Protein AF-A0A2E7M9Z5-F1 (afdb_monomer)

Structure (mmCIF, N/CA/C/O backbone):
data_AF-A0A2E7M9Z5-F1
#
_entry.id   AF-A0A2E7M9Z5-F1
#
loop_
_atom_site.group_PDB
_atom_site.id
_atom_site.type_symbol
_atom_site.label_atom_id
_atom_site.label_alt_id
_atom_site.label_comp_id
_atom_site.label_asym_id
_atom_site.label_entity_id
_atom_site.label_seq_id
_atom_site.pdbx_PDB_ins_code
_atom_site.Cartn_x
_atom_site.Cartn_y
_atom_site.Cartn_z
_atom_site.occupancy
_atom_site.B_iso_or_equiv
_atom_site.auth_seq_id
_atom_site.auth_comp_id
_atom_site.auth_asym_id
_atom_site.auth_atom_id
_atom_site.pdbx_PDB_model_num
ATOM 1 N N . ASP A 1 1 ? -15.496 16.632 -15.088 1.00 39.94 1 ASP A N 1
ATOM 2 C CA . ASP A 1 1 ? -15.082 15.382 -14.418 1.00 39.94 1 ASP A CA 1
ATOM 3 C C . ASP A 1 1 ? -13.854 14.807 -15.100 1.00 39.94 1 ASP A C 1
ATOM 5 O O . ASP A 1 1 ? -13.885 14.581 -16.304 1.00 39.94 1 ASP A O 1
ATOM 9 N N . VAL A 1 2 ? -12.740 14.652 -14.380 1.00 42.03 2 VAL A N 1
ATOM 10 C CA . VAL A 1 2 ? -11.560 13.953 -14.913 1.00 42.03 2 VAL A CA 1
ATOM 11 C C . VAL A 1 2 ? -11.776 12.470 -14.652 1.00 42.03 2 VAL A C 1
ATOM 13 O O . VAL A 1 2 ? -11.760 12.041 -13.500 1.00 42.03 2 VAL A O 1
ATOM 16 N N . ALA A 1 3 ? -12.016 11.694 -15.708 1.00 40.09 3 ALA A N 1
ATOM 17 C CA . ALA A 1 3 ? -12.121 10.247 -15.598 1.00 40.09 3 ALA A CA 1
ATOM 18 C C . ALA A 1 3 ? -10.779 9.686 -15.110 1.00 40.09 3 ALA A C 1
ATOM 20 O O . ALA A 1 3 ? -9.744 9.847 -15.759 1.00 40.09 3 ALA A O 1
ATOM 21 N N . SER A 1 4 ? -10.785 9.067 -13.934 1.00 47.31 4 SER A N 1
ATOM 22 C CA . SER A 1 4 ? -9.602 8.407 -13.406 1.00 47.31 4 SER A CA 1
ATOM 23 C C . SER A 1 4 ? -9.470 7.032 -14.061 1.00 47.31 4 SER A C 1
ATOM 25 O O . SER A 1 4 ? -10.365 6.209 -13.925 1.00 47.31 4 SER A O 1
ATOM 27 N N . ASN A 1 5 ? -8.353 6.753 -14.739 1.00 56.09 5 ASN A N 1
ATOM 28 C CA . ASN A 1 5 ? -8.038 5.435 -15.329 1.00 56.09 5 ASN A CA 1
ATOM 29 C C . ASN A 1 5 ? -7.607 4.390 -14.274 1.00 56.09 5 ASN A C 1
ATOM 31 O O . ASN A 1 5 ? -6.788 3.506 -14.546 1.00 56.09 5 ASN A O 1
ATOM 35 N N . GLN A 1 6 ? -8.071 4.539 -13.036 1.00 55.91 6 GLN A N 1
ATOM 36 C CA . GLN A 1 6 ? -7.917 3.519 -12.004 1.00 55.91 6 GLN A CA 1
ATOM 37 C C . GLN A 1 6 ? -9.004 2.475 -12.229 1.00 55.91 6 GLN A C 1
ATOM 39 O O . GLN A 1 6 ? -10.103 2.837 -12.640 1.00 55.91 6 GLN A O 1
ATOM 44 N N . SER A 1 7 ? -8.657 1.202 -12.032 1.00 55.84 7 SER A N 1
ATOM 45 C CA . SER A 1 7 ? -9.544 0.056 -12.241 1.00 55.84 7 SER A CA 1
ATOM 46 C C . SER A 1 7 ? -10.962 0.379 -11.771 1.00 55.84 7 SER A C 1
ATOM 48 O O . SER A 1 7 ? -11.156 0.726 -10.609 1.00 55.84 7 SER A O 1
ATOM 50 N N . ALA A 1 8 ? -11.939 0.326 -12.677 1.00 58.84 8 ALA A N 1
ATOM 51 C CA . ALA A 1 8 ? -13.297 0.827 -12.446 1.00 58.84 8 ALA A CA 1
ATOM 52 C C . ALA A 1 8 ? -14.084 0.065 -11.353 1.00 58.84 8 ALA A C 1
ATOM 54 O O . ALA A 1 8 ? -15.266 0.336 -11.167 1.00 58.84 8 ALA A O 1
ATOM 55 N N . GLY A 1 9 ? -13.456 -0.882 -10.647 1.00 71.62 9 GLY A N 1
ATOM 56 C CA . GLY A 1 9 ? -14.084 -1.706 -9.614 1.00 71.62 9 GLY A CA 1
ATOM 57 C C . GLY A 1 9 ? -13.232 -1.971 -8.371 1.00 71.62 9 GLY A C 1
ATOM 58 O O . GLY A 1 9 ? -13.567 -2.896 -7.644 1.00 71.62 9 GLY A O 1
ATOM 59 N N . MET A 1 10 ? -12.146 -1.224 -8.133 1.00 82.81 10 MET A N 1
ATOM 60 C CA . MET A 1 10 ? -11.332 -1.376 -6.917 1.00 82.81 10 MET A CA 1
ATOM 61 C C . MET A 1 10 ? -11.138 -0.038 -6.208 1.00 82.81 10 MET A C 1
ATOM 63 O O . MET A 1 10 ? -10.743 0.956 -6.828 1.00 82.81 10 MET A O 1
ATOM 67 N N . ASP A 1 11 ? -11.352 -0.040 -4.896 1.00 89.12 11 ASP A N 1
ATOM 68 C CA . ASP A 1 11 ? -11.150 1.133 -4.064 1.00 89.12 11 ASP A CA 1
ATOM 69 C C . ASP A 1 11 ? -9.663 1.468 -3.933 1.00 89.12 11 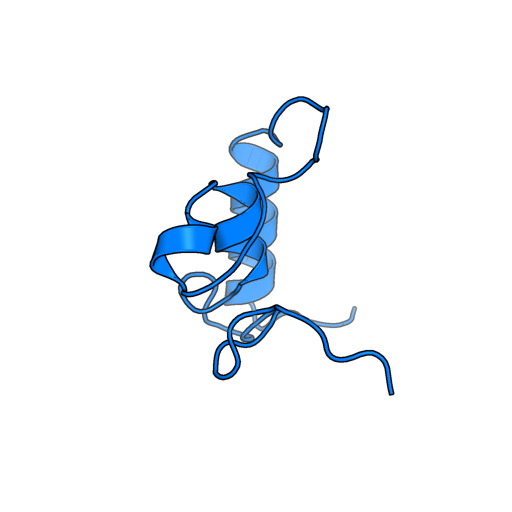ASP A C 1
ATOM 71 O O . ASP A 1 11 ? -8.769 0.616 -3.953 1.00 89.12 11 ASP A O 1
ATOM 75 N N . ARG A 1 12 ? -9.364 2.766 -3.811 1.00 90.50 12 ARG A N 1
ATOM 76 C CA . ARG A 1 12 ? -7.980 3.214 -3.587 1.00 90.50 12 ARG A CA 1
ATOM 77 C C . ARG A 1 12 ? -7.429 2.650 -2.282 1.00 90.50 12 ARG A C 1
ATOM 79 O O . ARG A 1 12 ? -6.260 2.272 -2.232 1.00 90.50 12 ARG A O 1
ATOM 86 N N . VAL A 1 13 ? -8.288 2.622 -1.273 1.00 93.62 13 VAL A N 1
ATOM 87 C CA . VAL A 1 13 ? -8.089 2.024 0.039 1.00 93.62 13 VAL A CA 1
ATOM 88 C C . VAL A 1 13 ? -9.414 1.366 0.401 1.00 93.62 13 VAL A C 1
ATOM 90 O O . VAL A 1 13 ? -10.411 2.074 0.498 1.00 93.62 13 VAL A O 1
ATOM 93 N N . GLU A 1 14 ? -9.402 0.051 0.576 1.00 93.94 14 GLU A N 1
ATOM 94 C CA . GLU A 1 14 ? -10.488 -0.756 1.133 1.00 93.94 14 GLU A CA 1
ATOM 95 C C . GLU A 1 14 ? -10.191 -0.949 2.631 1.00 93.94 14 GLU A C 1
ATOM 97 O O . GLU A 1 14 ? -9.265 -1.687 2.984 1.00 93.94 14 GLU A O 1
ATOM 102 N N . PRO A 1 15 ? -10.887 -0.245 3.539 1.00 94.25 15 PRO A N 1
ATOM 103 C CA . PRO A 1 15 ? -10.634 -0.352 4.970 1.00 94.25 15 PRO A CA 1
ATOM 104 C C . PRO A 1 15 ? -10.811 -1.789 5.475 1.00 94.25 15 PRO A C 1
ATOM 106 O O . PRO A 1 15 ? -11.867 -2.391 5.314 1.00 94.25 15 PRO A O 1
ATOM 109 N N . GLY A 1 16 ? -9.795 -2.323 6.145 1.00 95.50 16 GLY A N 1
ATOM 110 C CA . GLY A 1 16 ? -9.786 -3.696 6.650 1.00 95.50 16 GLY A CA 1
ATOM 111 C C . GLY A 1 16 ? -9.288 -4.740 5.647 1.00 95.50 16 GLY A C 1
ATOM 112 O O . GLY A 1 16 ? -9.147 -5.898 6.032 1.00 95.50 16 GLY A O 1
ATOM 113 N N . ASP A 1 17 ? -8.995 -4.352 4.400 1.00 95.44 17 ASP A N 1
ATOM 114 C CA . ASP A 1 17 ? -8.462 -5.254 3.377 1.00 95.44 17 ASP A CA 1
ATOM 115 C C . ASP A 1 17 ? -7.387 -4.567 2.513 1.00 95.44 17 ASP A C 1
ATOM 117 O O . ASP A 1 17 ? -7.628 -4.002 1.437 1.00 95.44 17 ASP A O 1
ATOM 121 N N . SER A 1 18 ? -6.138 -4.635 2.978 1.00 95.31 18 SER A N 1
ATOM 122 C CA . SER A 1 18 ? -4.992 -4.127 2.221 1.00 95.31 18 SER A CA 1
ATOM 123 C C . SER A 1 18 ? -4.751 -4.862 0.898 1.00 95.31 18 SER A C 1
ATOM 125 O O . SER A 1 18 ? -4.181 -4.266 -0.021 1.00 95.31 18 SER A O 1
ATOM 127 N N . ALA A 1 19 ? -5.205 -6.112 0.755 1.00 93.88 19 ALA A N 1
ATOM 128 C CA . ALA A 1 19 ? -5.030 -6.897 -0.465 1.00 93.88 19 ALA A CA 1
ATOM 129 C C . ALA A 1 19 ? -5.977 -6.449 -1.587 1.00 93.88 19 ALA A C 1
ATOM 131 O O . ALA A 1 19 ? -5.596 -6.509 -2.754 1.00 93.88 19 ALA A O 1
ATOM 132 N N . ASN A 1 20 ? -7.166 -5.950 -1.241 1.00 92.38 20 ASN A N 1
ATOM 133 C CA . ASN A 1 20 ? -8.114 -5.349 -2.184 1.00 92.38 20 ASN A CA 1
ATOM 134 C C . ASN A 1 20 ? -7.963 -3.823 -2.322 1.00 92.38 20 ASN A C 1
ATOM 136 O O . ASN A 1 20 ? -8.777 -3.167 -2.970 1.00 92.38 20 ASN A O 1
ATOM 140 N N . SER A 1 21 ? -6.894 -3.246 -1.769 1.00 93.69 21 SER A N 1
ATOM 141 C CA . SER A 1 21 ? -6.610 -1.814 -1.855 1.00 93.69 21 SER A CA 1
ATOM 142 C C . SER A 1 21 ? -5.683 -1.476 -3.024 1.00 93.69 21 SER A C 1
ATOM 144 O O . SER A 1 21 ? -4.504 -1.844 -3.044 1.00 93.69 21 SER A O 1
ATOM 146 N N . TYR A 1 22 ? -6.160 -0.668 -3.977 1.00 94.00 22 TYR A N 1
ATOM 147 C CA . TYR A 1 22 ? -5.388 -0.3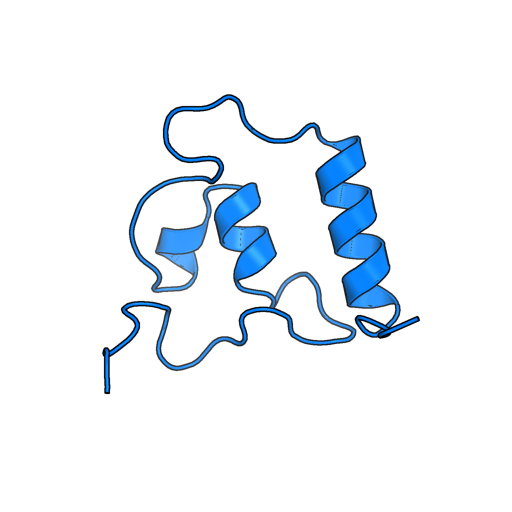14 -5.176 1.00 94.00 22 TYR A CA 1
ATOM 148 C C . TYR A 1 22 ? -4.067 0.412 -4.872 1.00 94.00 22 TYR A C 1
ATOM 150 O O . TYR A 1 22 ? -3.104 0.301 -5.637 1.00 94.00 22 TYR A O 1
ATOM 158 N N . VAL A 1 23 ? -3.976 1.140 -3.752 1.00 94.31 23 VAL A N 1
ATOM 159 C CA . VAL A 1 23 ? -2.719 1.775 -3.328 1.00 94.31 23 VAL A CA 1
ATOM 160 C C . VAL A 1 23 ? -1.601 0.747 -3.135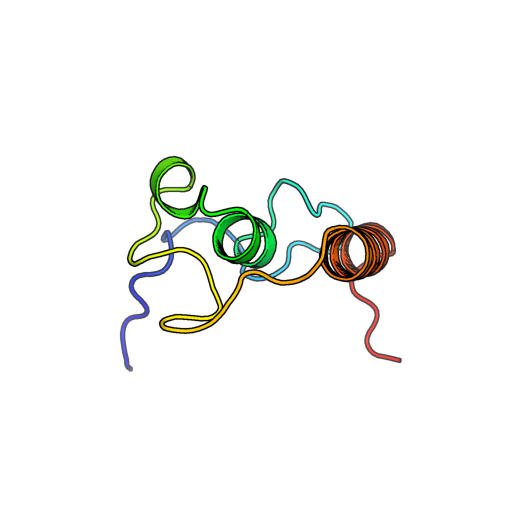 1.00 94.31 23 VAL A C 1
ATOM 162 O O . VAL A 1 23 ? -0.482 0.993 -3.585 1.00 94.31 23 VAL A O 1
ATOM 165 N N . MET A 1 24 ? -1.898 -0.433 -2.581 1.00 96.12 24 MET A N 1
ATOM 166 C CA . MET A 1 24 ? -0.895 -1.477 -2.365 1.00 96.12 24 MET A CA 1
ATOM 167 C C . MET A 1 24 ? -0.416 -2.061 -3.686 1.00 96.12 24 MET A C 1
ATOM 169 O O . MET A 1 24 ? 0.787 -2.185 -3.899 1.00 96.12 24 MET A O 1
ATOM 173 N N . HIS A 1 25 ? -1.323 -2.262 -4.642 1.00 95.25 25 HIS A N 1
ATOM 174 C CA . HIS A 1 25 ? -0.945 -2.666 -5.992 1.00 95.25 25 HIS A CA 1
ATOM 175 C C . HIS A 1 25 ? -0.008 -1.665 -6.677 1.00 95.25 25 HIS A C 1
ATOM 177 O O . HIS A 1 25 ? 0.907 -2.062 -7.400 1.00 95.25 25 HIS A O 1
ATOM 183 N N . LYS A 1 26 ? -0.189 -0.359 -6.440 1.00 94.81 26 LYS A N 1
ATOM 184 C CA . LYS A 1 26 ? 0.723 0.668 -6.962 1.00 94.81 26 LYS A CA 1
ATOM 185 C C . LYS A 1 26 ? 2.077 0.653 -6.265 1.00 94.81 26 LYS A C 1
ATOM 187 O O . LYS A 1 26 ? 3.074 0.895 -6.938 1.00 94.81 26 LYS A O 1
ATOM 192 N N . LEU A 1 27 ? 2.132 0.376 -4.967 1.00 95.75 27 LEU A N 1
ATOM 193 C CA . LEU A 1 27 ? 3.387 0.302 -4.214 1.00 95.75 27 LEU A CA 1
ATOM 194 C C . LEU A 1 27 ? 4.171 -0.983 -4.512 1.00 95.75 27 LEU A C 1
ATOM 196 O O . LEU A 1 27 ? 5.397 -0.947 -4.574 1.00 95.75 27 LEU A O 1
ATOM 200 N N . ASP A 1 28 ? 3.470 -2.087 -4.767 1.00 94.88 28 ASP A N 1
ATOM 201 C CA . ASP A 1 28 ? 4.059 -3.398 -5.059 1.00 94.88 28 ASP A CA 1
ATOM 202 C C . ASP A 1 28 ? 4.329 -3.632 -6.552 1.00 94.88 28 ASP A C 1
ATOM 204 O O . ASP A 1 28 ? 4.944 -4.628 -6.925 1.00 94.88 28 ASP A O 1
ATOM 208 N N . GLY A 1 29 ? 3.879 -2.727 -7.424 1.00 94.00 29 GLY A N 1
ATOM 209 C CA . GLY A 1 29 ? 4.069 -2.847 -8.871 1.00 94.00 29 GLY A CA 1
ATOM 210 C C . GLY A 1 29 ? 3.149 -3.865 -9.550 1.00 94.00 29 GLY A C 1
ATOM 211 O O . GLY A 1 29 ? 3.409 -4.266 -10.683 1.00 94.00 29 GLY A O 1
ATOM 212 N N . THR A 1 30 ? 2.067 -4.268 -8.883 1.00 94.06 30 THR A N 1
ATOM 213 C CA . THR A 1 30 ? 1.077 -5.246 -9.362 1.00 94.06 30 THR A CA 1
ATOM 214 C C . THR A 1 30 ? -0.202 -4.587 -9.892 1.00 94.06 30 THR A C 1
ATOM 216 O O . THR A 1 30 ? -1.203 -5.246 -10.144 1.00 94.06 30 THR A O 1
ATOM 219 N N . GLN A 1 31 ? -0.198 -3.275 -10.138 1.00 92.38 31 GLN A N 1
ATOM 220 C CA . GLN A 1 31 ? -1.370 -2.541 -10.631 1.00 92.38 31 GLN A CA 1
ATOM 221 C C . GLN A 1 31 ? -1.964 -3.089 -11.931 1.00 92.38 31 GLN A C 1
ATOM 223 O O . GLN A 1 31 ? -3.170 -2.979 -12.129 1.00 92.38 31 GLN A O 1
ATOM 228 N N . SER A 1 32 ? -1.153 -3.687 -12.808 1.00 91.00 32 SER A N 1
ATOM 229 C CA . SER A 1 32 ? -1.640 -4.279 -14.058 1.00 91.00 32 SER A CA 1
ATOM 230 C C . SER A 1 32 ? -2.524 -5.505 -13.817 1.00 91.00 32 SER A C 1
ATOM 232 O O . SER A 1 32 ? -3.500 -5.687 -14.540 1.00 91.00 32 SE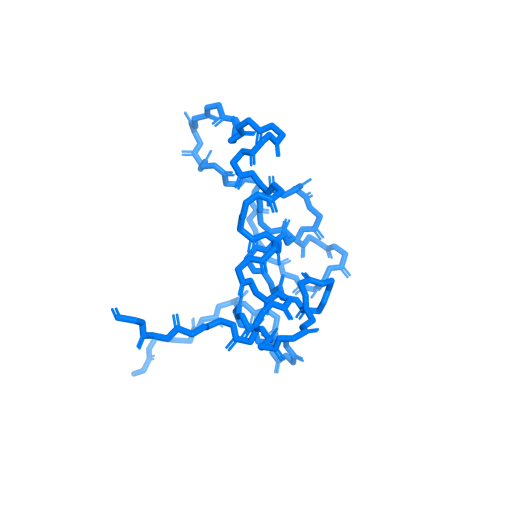R A O 1
ATOM 234 N N . SER A 1 33 ? -2.245 -6.314 -12.785 1.00 89.12 33 SER A N 1
ATOM 235 C CA . SER A 1 33 ? -3.090 -7.463 -12.434 1.00 89.12 33 SER A CA 1
ATOM 236 C C . SER A 1 33 ? -4.414 -7.039 -11.802 1.00 89.12 33 SER A C 1
ATOM 238 O O . SER A 1 33 ? -5.400 -7.753 -11.929 1.00 89.12 33 SER A O 1
ATOM 240 N N . ALA A 1 34 ? -4.458 -5.858 -11.180 1.00 87.56 34 ALA A N 1
ATOM 241 C CA . ALA A 1 34 ? -5.680 -5.260 -10.645 1.00 87.56 34 ALA A CA 1
ATOM 242 C C . ALA A 1 34 ? -6.520 -4.521 -11.712 1.00 87.56 34 ALA A C 1
ATOM 244 O O . ALA A 1 34 ? -7.453 -3.800 -11.368 1.00 87.56 34 ALA A O 1
ATOM 245 N N . GLY A 1 35 ? -6.186 -4.637 -13.006 1.00 86.94 35 GLY A N 1
ATOM 246 C CA . GLY A 1 35 ? -6.860 -3.904 -14.091 1.00 86.94 35 GLY A CA 1
ATOM 247 C C . GLY A 1 35 ? -6.528 -2.407 -14.130 1.00 86.94 35 GLY A C 1
ATOM 248 O O . GLY A 1 35 ? -7.221 -1.619 -14.770 1.00 86.94 35 GLY A O 1
ATOM 249 N N . GLY A 1 36 ? -5.481 -2.002 -13.414 1.00 86.25 36 GLY A N 1
ATOM 250 C CA . GLY A 1 36 ? -4.982 -0.640 -13.358 1.00 86.25 36 GLY A CA 1
ATOM 251 C C . GLY A 1 36 ? -3.972 -0.304 -14.450 1.00 86.25 36 GLY A C 1
ATOM 252 O O . GLY A 1 36 ? -3.629 -1.108 -15.315 1.00 86.25 36 GLY A O 1
ATOM 253 N N . SER A 1 37 ? -3.457 0.922 -14.387 1.00 86.06 37 SER A N 1
ATOM 254 C CA . SER A 1 37 ? -2.541 1.478 -15.383 1.00 86.06 37 SER A CA 1
ATOM 255 C C . SER A 1 37 ? -1.321 2.176 -14.763 1.00 86.06 37 SER A C 1
ATOM 257 O O . SER A 1 37 ? -1.254 2.484 -13.561 1.00 86.06 37 SER A O 1
ATOM 259 N N . GLY A 1 38 ? -0.321 2.423 -15.613 1.00 88.62 38 GLY A N 1
ATOM 260 C CA . GLY A 1 38 ? 0.960 3.023 -15.243 1.00 88.62 38 GLY A CA 1
ATOM 261 C C . GLY A 1 38 ? 1.915 2.041 -14.563 1.00 88.62 38 GLY A C 1
AT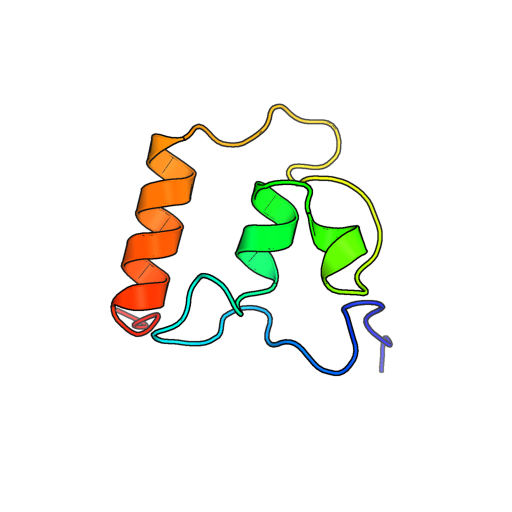OM 262 O O . GLY A 1 38 ? 1.742 0.827 -14.650 1.00 88.62 38 GLY A O 1
ATOM 263 N N . SER A 1 39 ? 2.915 2.590 -13.874 1.00 90.88 39 SER A N 1
ATOM 264 C CA . SER A 1 39 ? 4.000 1.829 -13.238 1.00 90.88 39 SER A CA 1
ATOM 265 C C . SER A 1 39 ? 3.892 1.817 -11.711 1.00 90.88 39 SER A C 1
ATOM 267 O O . SER A 1 39 ? 3.017 2.485 -11.138 1.00 90.88 39 SER A O 1
ATOM 269 N N . GLN A 1 40 ? 4.792 1.061 -11.079 1.00 93.75 40 GLN A N 1
ATOM 270 C CA . GLN A 1 40 ? 5.026 1.061 -9.637 1.00 93.75 40 GLN A CA 1
ATOM 271 C C . GLN A 1 40 ? 5.328 2.484 -9.134 1.00 93.75 40 GLN A C 1
ATOM 273 O O . GLN A 1 40 ? 5.985 3.271 -9.818 1.00 93.75 40 GLN A O 1
ATOM 278 N N . MET A 1 41 ? 4.793 2.822 -7.963 1.00 94.38 41 MET A N 1
ATOM 279 C CA . MET A 1 41 ? 4.935 4.122 -7.312 1.00 94.38 41 MET A CA 1
ATOM 280 C C . MET A 1 41 ? 5.962 4.050 -6.177 1.00 94.38 41 MET A C 1
ATOM 282 O O . MET A 1 41 ? 5.910 3.092 -5.403 1.00 94.38 41 MET A O 1
ATOM 286 N N . PRO A 1 42 ? 6.856 5.047 -6.042 1.00 94.31 42 PRO A N 1
ATOM 287 C CA . PRO A 1 42 ? 6.822 6.357 -6.696 1.00 94.31 42 PRO A CA 1
ATOM 288 C C . PRO A 1 42 ? 7.327 6.326 -8.143 1.00 94.31 42 PRO A C 1
ATOM 290 O O . PRO A 1 42 ? 8.363 5.741 -8.448 1.00 94.31 42 PRO A O 1
ATOM 293 N N . LEU A 1 43 ? 6.608 6.997 -9.044 1.00 91.50 43 LEU A N 1
ATOM 294 C CA . LEU A 1 43 ? 6.995 7.070 -10.451 1.00 91.50 43 LEU A CA 1
ATOM 295 C C . LEU A 1 43 ? 8.297 7.869 -10.606 1.00 91.50 43 LEU A C 1
ATOM 297 O O . LEU A 1 43 ? 8.366 9.025 -10.197 1.00 91.50 43 LEU A O 1
ATOM 301 N N . GLY A 1 44 ? 9.313 7.261 -11.220 1.00 89.75 44 GLY A N 1
ATOM 302 C CA . GLY A 1 44 ? 10.625 7.890 -11.410 1.00 89.75 44 GLY A CA 1
ATOM 303 C C . GLY A 1 44 ? 11.493 7.943 -10.147 1.00 89.75 44 GLY A C 1
ATOM 304 O O . GLY A 1 44 ? 12.565 8.540 -10.186 1.00 89.75 44 GLY A O 1
ATOM 305 N N . GLY A 1 45 ? 11.049 7.320 -9.050 1.00 89.88 45 GLY A N 1
ATOM 306 C CA . GLY A 1 45 ? 11.801 7.183 -7.805 1.00 89.88 45 GLY A CA 1
ATOM 307 C C . GLY A 1 45 ? 12.055 5.724 -7.430 1.00 89.88 45 GLY A C 1
ATOM 308 O O . GLY A 1 45 ? 11.598 4.795 -8.095 1.00 89.88 45 GLY A O 1
ATOM 309 N N . SER A 1 46 ? 12.794 5.523 -6.342 1.00 92.56 46 SER A N 1
ATOM 310 C CA . SER A 1 46 ? 12.947 4.212 -5.712 1.00 92.56 46 SER A CA 1
ATOM 311 C C . SER A 1 46 ? 11.642 3.771 -5.053 1.00 92.56 46 SER A C 1
ATOM 313 O O . SER A 1 46 ? 10.942 4.594 -4.461 1.00 92.56 46 SER A O 1
ATOM 315 N N . ALA A 1 47 ? 11.344 2.472 -5.111 1.00 93.38 47 ALA A N 1
ATOM 316 C CA . ALA A 1 47 ? 10.244 1.884 -4.355 1.00 93.38 47 ALA A CA 1
ATOM 317 C C . ALA A 1 47 ? 10.343 2.214 -2.860 1.00 93.38 47 ALA A C 1
ATOM 319 O O . ALA A 1 47 ? 11.445 2.341 -2.318 1.00 93.38 47 ALA A O 1
ATOM 320 N N . LEU A 1 48 ? 9.184 2.332 -2.205 1.00 94.88 48 LEU A N 1
ATOM 321 C CA . LEU A 1 48 ? 9.134 2.408 -0.747 1.00 94.88 48 LEU A CA 1
ATOM 322 C C . LEU A 1 48 ? 9.776 1.154 -0.148 1.00 94.88 48 LEU A C 1
ATOM 324 O O . LEU A 1 48 ? 9.725 0.064 -0.735 1.00 94.88 48 LEU A O 1
ATOM 328 N N . SER A 1 49 ? 10.352 1.313 1.042 1.00 96.00 49 SER A N 1
ATOM 329 C CA . SER A 1 49 ? 10.909 0.188 1.785 1.00 96.00 49 SER A CA 1
ATOM 330 C C . SER A 1 49 ? 9.832 -0.870 2.063 1.00 96.00 49 SER A C 1
ATOM 332 O O . SER A 1 49 ? 8.628 -0.628 1.926 1.00 96.00 49 SER A O 1
ATOM 334 N N . GLN A 1 50 ? 10.257 -2.088 2.397 1.00 94.56 50 GLN A N 1
ATOM 335 C CA . GLN A 1 50 ? 9.309 -3.121 2.815 1.00 94.56 50 GLN A CA 1
ATOM 336 C C . GLN A 1 50 ? 8.570 -2.689 4.092 1.00 94.56 50 GLN A C 1
ATOM 338 O O . GLN A 1 50 ? 7.347 -2.770 4.120 1.00 94.56 50 GLN A O 1
ATOM 343 N N . ASP A 1 51 ? 9.294 -2.125 5.062 1.00 96.94 51 ASP A N 1
ATOM 344 C CA . ASP A 1 51 ? 8.746 -1.666 6.342 1.00 96.94 51 ASP A CA 1
ATOM 345 C C . ASP A 1 51 ? 7.671 -0.582 6.165 1.00 96.94 51 ASP A C 1
ATOM 347 O O . ASP A 1 51 ? 6.607 -0.665 6.775 1.00 96.94 51 ASP A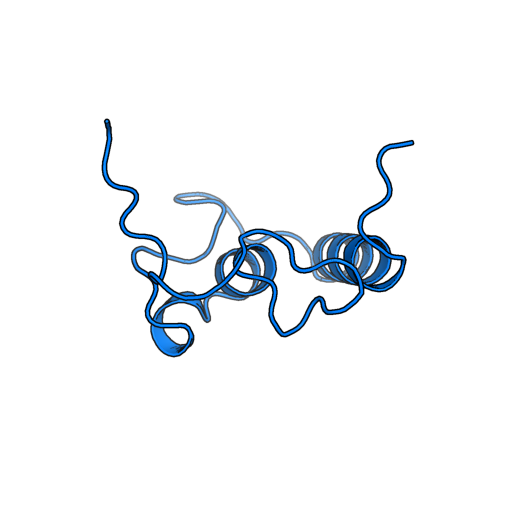 O 1
ATOM 351 N N . ASP A 1 52 ? 7.890 0.397 5.279 1.00 96.94 52 ASP A N 1
ATOM 352 C CA . ASP A 1 52 ? 6.885 1.437 5.006 1.00 96.94 52 ASP A CA 1
ATOM 353 C C . ASP A 1 52 ? 5.628 0.844 4.362 1.00 96.94 52 ASP A C 1
ATOM 355 O O . ASP A 1 52 ? 4.503 1.212 4.704 1.00 96.94 52 ASP A O 1
ATOM 359 N N . ARG A 1 53 ? 5.805 -0.098 3.426 1.00 96.56 53 ARG A N 1
ATOM 360 C CA . ARG A 1 53 ? 4.678 -0.779 2.777 1.00 96.56 53 ARG A CA 1
ATOM 361 C C . ARG A 1 53 ? 3.901 -1.634 3.776 1.00 96.56 53 ARG A C 1
ATOM 363 O O . ARG A 1 53 ? 2.675 -1.622 3.733 1.00 96.56 53 ARG A O 1
ATOM 370 N N . ASP A 1 54 ? 4.580 -2.316 4.692 1.00 97.38 54 ASP A N 1
ATOM 371 C CA . ASP A 1 54 ? 3.947 -3.109 5.752 1.00 97.38 54 ASP A CA 1
ATOM 372 C C . ASP A 1 54 ? 3.232 -2.231 6.789 1.00 97.38 54 ASP A C 1
ATOM 374 O O . ASP A 1 54 ? 2.148 -2.587 7.259 1.00 97.38 54 ASP A O 1
ATOM 378 N N . GLY A 1 55 ? 3.767 -1.043 7.080 1.00 97.31 55 GLY A N 1
ATOM 379 C CA . GLY A 1 55 ? 3.083 -0.029 7.881 1.00 97.31 55 GL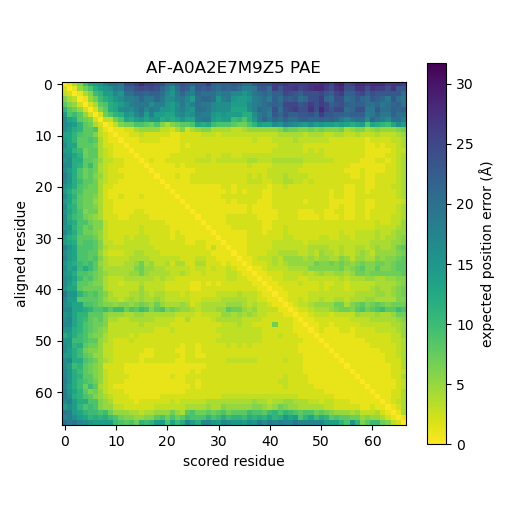Y A CA 1
ATOM 380 C C . GLY A 1 55 ? 1.779 0.443 7.233 1.00 97.31 55 GLY A C 1
ATOM 381 O O . GLY A 1 55 ? 0.748 0.520 7.903 1.00 97.31 55 GLY A O 1
ATOM 382 N N . ILE A 1 56 ? 1.791 0.689 5.918 1.00 96.25 56 ILE A N 1
ATOM 383 C CA . ILE A 1 56 ? 0.582 1.055 5.164 1.00 96.25 5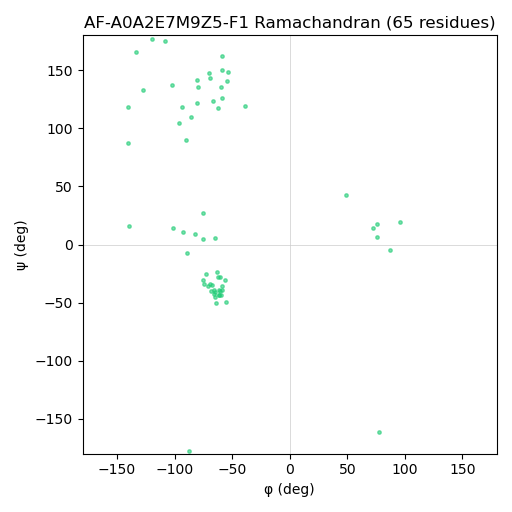6 ILE A CA 1
ATOM 384 C C . ILE A 1 56 ? -0.426 -0.099 5.166 1.00 96.25 56 ILE A C 1
ATOM 386 O O . ILE A 1 56 ? -1.595 0.150 5.453 1.00 96.25 56 ILE A O 1
ATOM 390 N N . ARG A 1 57 ? 0.001 -1.349 4.919 1.00 97.19 57 ARG A N 1
ATOM 391 C CA . ARG A 1 57 ? -0.889 -2.526 5.009 1.00 97.19 57 ARG A CA 1
ATOM 392 C C . ARG A 1 57 ? -1.558 -2.601 6.373 1.00 97.19 57 ARG A C 1
ATOM 394 O O . ARG A 1 57 ? -2.776 -2.656 6.444 1.00 97.19 57 ARG A O 1
ATOM 401 N N . SER A 1 58 ? -0.767 -2.483 7.437 1.00 97.25 58 SER A N 1
ATOM 402 C CA . SER A 1 58 ? -1.263 -2.544 8.814 1.00 97.25 58 SER A CA 1
ATOM 403 C C . SER A 1 58 ? -2.272 -1.435 9.121 1.00 97.25 58 SER A C 1
ATOM 405 O O . SER A 1 58 ? -3.268 -1.682 9.793 1.00 97.25 58 SER A O 1
ATOM 407 N N . TRP A 1 59 ? -2.048 -0.213 8.625 1.00 96.88 59 TRP A N 1
ATOM 408 C CA . TRP A 1 59 ? -3.007 0.887 8.774 1.00 96.88 59 TRP A CA 1
ATOM 409 C C . TRP A 1 59 ? -4.316 0.619 8.019 1.00 96.88 59 TRP A C 1
ATOM 411 O O . TRP A 1 59 ? -5.392 0.867 8.566 1.00 96.88 59 TRP A O 1
ATOM 421 N N . ILE A 1 60 ? -4.241 0.090 6.794 1.00 96.88 60 ILE A N 1
ATOM 422 C CA . ILE A 1 60 ? -5.432 -0.283 6.024 1.00 96.88 60 ILE A CA 1
ATOM 423 C C . ILE A 1 60 ? -6.185 -1.404 6.737 1.00 96.88 60 ILE A C 1
ATOM 425 O O . ILE A 1 60 ? -7.376 -1.251 6.988 1.00 96.88 60 ILE A O 1
ATOM 429 N N . ASP A 1 61 ? -5.493 -2.476 7.126 1.00 96.69 61 ASP A N 1
ATOM 430 C CA . ASP A 1 61 ? -6.067 -3.639 7.812 1.00 96.69 61 ASP A CA 1
ATOM 431 C C . ASP A 1 61 ? -6.672 -3.256 9.178 1.00 96.69 61 ASP A C 1
ATOM 433 O O . ASP A 1 61 ? -7.649 -3.856 9.621 1.00 96.69 61 ASP A O 1
ATOM 437 N N . ALA A 1 62 ? -6.162 -2.201 9.827 1.00 96.62 62 ALA A N 1
ATOM 438 C CA . ALA A 1 62 ? -6.748 -1.606 11.032 1.00 96.62 62 ALA A CA 1
ATOM 439 C C . ALA A 1 62 ? -8.004 -0.746 10.766 1.00 96.62 62 ALA A C 1
ATOM 441 O O . ALA A 1 62 ? -8.528 -0.116 11.686 1.00 96.62 62 ALA A O 1
ATOM 442 N N . GLY A 1 63 ? -8.492 -0.703 9.525 1.00 94.31 63 GLY A N 1
ATOM 443 C CA . GLY A 1 63 ? -9.690 0.032 9.126 1.00 94.31 63 GLY A CA 1
ATOM 444 C C . GLY A 1 63 ? -9.419 1.424 8.561 1.00 94.31 63 GLY A C 1
ATOM 445 O O . GLY A 1 63 ? -10.331 2.247 8.553 1.00 94.31 63 GLY A O 1
ATOM 446 N N . ALA A 1 64 ? -8.190 1.706 8.109 1.00 93.12 64 ALA A N 1
ATOM 447 C CA . ALA A 1 64 ? -7.811 2.967 7.465 1.00 93.12 64 ALA A CA 1
ATOM 448 C C . ALA A 1 64 ? -8.273 4.215 8.249 1.00 93.12 64 ALA A C 1
ATOM 450 O O . ALA A 1 64 ? -8.801 5.177 7.686 1.00 93.12 64 ALA A O 1
ATOM 451 N N . LEU A 1 65 ? -8.112 4.170 9.577 1.00 87.19 65 LEU A N 1
ATOM 452 C CA . LEU A 1 65 ? -8.659 5.167 10.494 1.00 87.19 65 LEU A CA 1
ATOM 453 C C . LEU A 1 65 ? -8.117 6.567 10.181 1.00 87.19 65 LEU A C 1
ATOM 455 O O . LEU A 1 65 ? -6.913 6.756 9.979 1.00 87.19 65 LEU A O 1
ATOM 459 N N . ASN A 1 66 ? -9.023 7.543 10.178 1.00 78.81 66 ASN A N 1
ATOM 460 C CA . ASN A 1 66 ? -8.697 8.961 10.104 1.00 78.81 66 ASN A CA 1
ATOM 461 C C . ASN A 1 66 ? -8.527 9.494 11.534 1.00 78.81 66 ASN A C 1
ATOM 463 O O . ASN A 1 66 ? -9.517 9.861 12.171 1.00 78.81 66 ASN A O 1
ATOM 467 N N . ASN A 1 67 ? -7.297 9.427 12.044 1.00 60.88 67 ASN A N 1
ATOM 46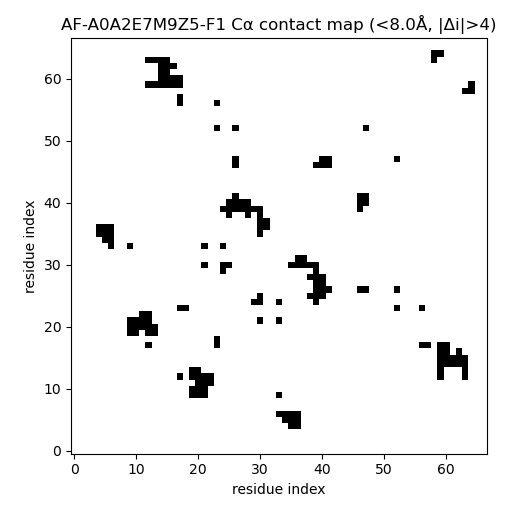8 C CA . ASN A 1 67 ? -6.939 9.815 13.413 1.00 60.88 67 ASN A CA 1
ATOM 469 C C . ASN A 1 67 ? -6.611 11.304 13.535 1.00 60.88 67 ASN A C 1
ATOM 471 O O . ASN A 1 67 ? -5.915 11.828 12.636 1.00 60.88 67 ASN A O 1
#

Radius of gyration: 12.07 Å; Cα contacts (8 Å, |Δi|>4): 89; chains: 1; bounding box: 28×23×29 Å

Secondary structure (DSSP, 8-state):
-----S-TT--SS-TT-STT-HHHHHHHT-TTTTT--S-SSSTTSPPPPHHHHHHHHHHHHTT----

pLDDT: mean 87.05, std 15.23, range [39.94, 97.38]

Solvent-accessible surface area (backbone atoms only — not comparable to full-atom values): 3953 Å² total; per-residue (Å²): 134,85,84,70,75,56,28,94,85,56,42,62,69,32,64,50,34,38,89,63,9,47,52,48,27,28,52,72,53,44,26,62,82,65,61,30,66,86,71,41,37,45,78,99,53,73,64,68,53,71,68,60,53,51,51,51,36,52,41,20,46,69,43,53,70,90,126

Foldseek 3Di:
DPDDQQQPPADCAQALDPPSHLVLCLLVQNSVVVNHDDGRPPDPDDRDDPVVSVVVRVCRNNGVDPD

Sequence (67 aa):
DVASNQSAGMDRVEPGDSANSYVMHKLDGTQSSAGGSGSQMPLGGSALSQDDRDGIRSWIDAGALNN

Mean predicted aligned error: 5.54 Å